Protein AF-A0A0F9AAS6-F1 (afdb_monomer)

InterPro domains:
  IPR001611 Leucine-rich repeat [PF13855] (5-57)
  IPR001611 Leucine-rich repeat [PS51450] (24-45)
  IPR003591 Leucine-rich repeat, typical subtype [SM00369] (22-45)
  IPR032675 Leucine-rich repeat domain superfamily [G3DSA:3.80.10.10] (1-79)
  IPR050216 Leucine-rich repeat domain-containing protein [PTHR48051] (5-57)

pLDDT: mean 95.67, std 7.81, range [50.91, 98.88]

Solvent-accessible surface area (backbone atoms only — not comparable to full-atom values): 4525 Å² total; per-residue (Å²): 136,90,39,72,47,82,56,46,75,44,80,44,56,64,60,63,59,69,61,25,71,46,43,73,33,27,34,40,35,44,24,39,25,47,26,35,57,79,41,57,33,53,42,50,33,76,46,44,74,46,72,43,56,54,65,42,53,49,42,78,74,35,55,62,46,64,79,48,56,62,66,57,42,22,51,58,23,44,57,69,74,78,109

Radius of gyration: 11.77 Å; Cα contacts (8 Å, |Δi|>4): 157; chains: 1; bounding box: 27×27×27 Å

Foldseek 3Di:
DAAEDADAPEADQADDLCVLVPLRHAEYEHAQYAYQDYALSLLNNPNHNYYHHHNYNHDDPRVPQVPDGSVSVNVVSPVVVVD

Sequence (83 aa):
NFIFLVLGENQLTALPESIGNLKSLQELDLKYNQLTALPGSMWQLKNLESIDLDGNNWEGEWKEISEKDISAIREFCRHRVTN

Mean predicted aligned error: 2.63 Å

Structure (mmCIF, N/CA/C/O backbone):
data_AF-A0A0F9AAS6-F1
#
_entry.id   AF-A0A0F9AAS6-F1
#
loop_
_atom_site.group_PDB
_atom_site.id
_atom_site.type_symbol
_atom_site.label_atom_id
_atom_site.label_alt_id
_atom_site.label_comp_id
_atom_site.label_asym_id
_atom_site.label_entity_id
_atom_site.label_seq_id
_atom_site.pdbx_PDB_ins_code
_atom_site.Cartn_x
_atom_site.Cartn_y
_atom_site.Cartn_z
_atom_site.occupancy
_atom_site.B_iso_or_equiv
_atom_site.auth_seq_id
_atom_site.auth_comp_id
_atom_site.auth_asym_id
_atom_site.auth_atom_id
_atom_site.pdbx_PDB_model_num
ATOM 1 N N . ASN A 1 1 ? -13.918 -8.292 16.060 1.00 67.25 1 ASN A N 1
ATOM 2 C CA . ASN A 1 1 ? -14.478 -8.269 14.696 1.00 67.25 1 ASN A CA 1
ATOM 3 C C . ASN A 1 1 ? -13.333 -7.860 13.801 1.00 67.25 1 ASN A C 1
ATOM 5 O O . ASN A 1 1 ? -12.889 -6.732 13.963 1.00 67.25 1 ASN A O 1
ATOM 9 N N . PHE A 1 2 ? -12.791 -8.778 13.005 1.00 77.12 2 PHE A N 1
ATOM 10 C CA . PHE A 1 2 ? -11.651 -8.457 12.154 1.00 77.12 2 PHE A CA 1
ATOM 11 C C . PHE A 1 2 ? -12.128 -7.815 10.850 1.00 77.12 2 PHE A C 1
ATOM 13 O O . PHE A 1 2 ? -13.106 -8.287 10.268 1.00 77.12 2 PHE A O 1
ATOM 20 N N . ILE A 1 3 ? -11.490 -6.718 10.429 1.00 95.06 3 ILE A N 1
ATOM 21 C CA . ILE A 1 3 ? -11.853 -5.994 9.201 1.00 95.06 3 ILE A CA 1
ATOM 22 C C . ILE A 1 3 ? -10.740 -6.175 8.174 1.00 95.06 3 ILE A C 1
ATOM 24 O O . ILE A 1 3 ? -9.617 -5.711 8.376 1.00 95.06 3 ILE A O 1
ATOM 28 N N . PHE A 1 4 ? -11.096 -6.803 7.0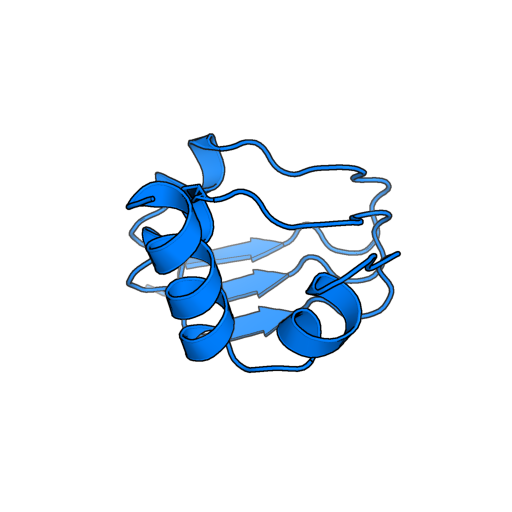58 1.00 96.81 4 PHE A N 1
ATOM 29 C CA . PHE A 1 4 ? -10.208 -7.127 5.948 1.00 96.81 4 PHE A CA 1
ATOM 30 C C . PHE A 1 4 ? -10.695 -6.409 4.688 1.00 96.81 4 PHE A C 1
ATOM 32 O O . PHE A 1 4 ? -11.905 -6.312 4.459 1.00 96.81 4 PHE A O 1
ATOM 39 N N . LEU A 1 5 ? -9.765 -5.939 3.860 1.00 98.00 5 LEU A N 1
ATOM 40 C CA . LEU A 1 5 ? -10.037 -5.411 2.525 1.00 98.00 5 LEU A CA 1
ATOM 41 C C . LEU A 1 5 ? -9.200 -6.195 1.515 1.00 98.00 5 LEU A C 1
ATOM 43 O O . LEU A 1 5 ? -7.974 -6.142 1.554 1.00 98.00 5 LEU A O 1
ATOM 47 N N . VAL A 1 6 ? -9.873 -6.919 0.621 1.00 98.31 6 VAL A N 1
ATOM 48 C CA . VAL A 1 6 ? -9.232 -7.760 -0.395 1.00 98.31 6 VAL A CA 1
ATOM 49 C C . VAL A 1 6 ? -9.355 -7.088 -1.754 1.00 98.31 6 VAL A C 1
ATOM 51 O O . VAL A 1 6 ? -10.461 -6.919 -2.267 1.00 98.31 6 VAL A O 1
ATOM 54 N N . LEU A 1 7 ? -8.217 -6.684 -2.313 1.00 98.25 7 LEU A N 1
ATOM 55 C CA . LEU A 1 7 ? -8.084 -6.026 -3.616 1.00 98.25 7 LEU A CA 1
ATOM 56 C C . LEU A 1 7 ? -7.047 -6.730 -4.510 1.00 98.25 7 LEU A C 1
ATOM 58 O O . LEU A 1 7 ? -6.676 -6.199 -5.561 1.00 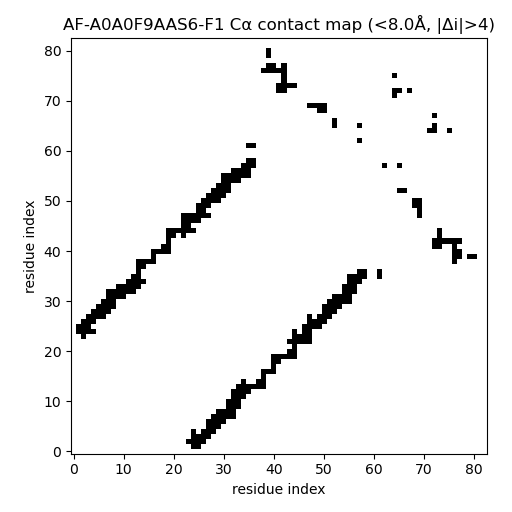98.25 7 LEU A O 1
ATOM 62 N N . GLY A 1 8 ? -6.576 -7.911 -4.107 1.00 98.19 8 GLY A N 1
ATOM 63 C CA . GLY A 1 8 ? -5.615 -8.698 -4.867 1.00 98.19 8 GLY A CA 1
ATOM 64 C C . GLY A 1 8 ? -6.138 -9.134 -6.239 1.00 98.19 8 GLY A C 1
ATOM 65 O O . GLY A 1 8 ? -7.348 -9.154 -6.469 1.00 98.19 8 GLY A O 1
ATOM 66 N N . GLU A 1 9 ? -5.223 -9.477 -7.145 1.00 98.56 9 GLU A N 1
ATOM 67 C CA . GLU A 1 9 ? -5.520 -9.991 -8.495 1.00 98.56 9 GLU A CA 1
ATOM 68 C C . GLU A 1 9 ? -6.370 -9.024 -9.339 1.00 98.56 9 GLU A C 1
ATOM 70 O O . GLU A 1 9 ? -7.318 -9.405 -10.029 1.00 98.56 9 GLU A O 1
ATOM 75 N N . ASN A 1 10 ? -6.017 -7.740 -9.285 1.00 98.44 10 ASN A N 1
ATOM 76 C CA . ASN A 1 10 ? -6.651 -6.677 -10.058 1.00 98.44 10 ASN A CA 1
ATOM 77 C C . ASN A 1 10 ? -5.625 -5.958 -10.954 1.00 98.44 10 ASN A C 1
ATOM 79 O O . ASN A 1 10 ? -4.490 -6.385 -11.143 1.00 98.44 10 ASN A O 1
ATOM 83 N N . GLN A 1 11 ? -6.049 -4.859 -11.576 1.00 98.38 11 GLN A N 1
ATOM 84 C CA . GLN A 1 11 ? -5.205 -4.011 -12.425 1.00 98.38 11 GLN A CA 1
ATOM 85 C C . GLN A 1 11 ? -5.023 -2.619 -11.809 1.00 98.38 11 GLN A C 1
ATOM 87 O O . GLN A 1 11 ? -4.963 -1.619 -12.524 1.00 98.38 11 GLN A O 1
ATOM 92 N N . LEU A 1 12 ? -4.997 -2.529 -10.475 1.00 98.62 12 LEU A N 1
ATOM 93 C CA . LEU A 1 12 ? -4.827 -1.253 -9.789 1.00 98.62 12 LEU A CA 1
ATOM 94 C C . LEU A 1 12 ? -3.431 -0.703 -10.076 1.00 98.62 12 LEU A C 1
ATOM 96 O O . LEU A 1 12 ? -2.430 -1.354 -9.793 1.00 98.62 12 LEU A O 1
ATOM 100 N N . THR A 1 13 ? -3.376 0.510 -10.615 1.00 98.31 13 THR A N 1
ATOM 101 C CA . THR A 1 13 ? -2.127 1.243 -10.869 1.00 98.31 13 THR A CA 1
ATOM 102 C C . THR A 1 13 ? -1.798 2.235 -9.756 1.00 98.31 13 THR A C 1
ATOM 104 O O . THR A 1 13 ? -0.648 2.633 -9.599 1.00 98.31 13 THR A O 1
ATOM 107 N N . ALA A 1 14 ? -2.793 2.611 -8.946 1.00 98.25 14 ALA A N 1
ATOM 108 C CA . ALA A 1 14 ? -2.633 3.440 -7.758 1.00 98.25 14 ALA A CA 1
ATOM 109 C C . ALA A 1 14 ? -3.743 3.159 -6.733 1.00 98.25 14 ALA A C 1
ATOM 111 O O . ALA A 1 14 ? -4.822 2.674 -7.081 1.00 98.25 14 ALA A O 1
ATOM 112 N N . LEU A 1 15 ? -3.498 3.540 -5.477 1.00 98.31 15 LEU A N 1
ATOM 113 C CA . LEU A 1 15 ? -4.531 3.664 -4.448 1.00 98.31 15 LEU A CA 1
ATOM 114 C C . LEU A 1 15 ? -4.790 5.140 -4.131 1.00 98.31 15 LEU A C 1
ATOM 116 O O . LEU A 1 15 ? -3.854 5.943 -4.139 1.00 98.31 15 LEU A O 1
ATOM 120 N N . PRO A 1 16 ? -6.037 5.518 -3.813 1.00 98.00 16 PRO A N 1
ATOM 121 C CA . PRO A 1 16 ? -6.351 6.888 -3.439 1.00 98.00 16 PRO A CA 1
ATOM 122 C C . PRO A 1 16 ? -5.837 7.216 -2.031 1.00 98.00 16 PRO A C 1
ATOM 124 O O . PRO A 1 16 ? -5.853 6.370 -1.138 1.00 98.00 16 PRO A O 1
ATOM 127 N N . GLU A 1 17 ? -5.513 8.489 -1.786 1.00 97.56 17 GLU A N 1
ATOM 128 C CA . GLU A 1 17 ? -5.165 8.995 -0.444 1.00 97.56 17 GLU A CA 1
ATOM 129 C C . GLU A 1 17 ? -6.286 8.783 0.595 1.00 97.56 17 GLU A C 1
ATOM 131 O O . GLU A 1 17 ? -6.056 8.767 1.802 1.00 97.56 17 GLU A O 1
ATOM 136 N N . SER A 1 18 ? -7.526 8.570 0.149 1.00 98.06 18 SER A N 1
ATOM 137 C CA . SER A 1 18 ? -8.641 8.250 1.040 1.00 98.06 18 SER A CA 1
ATOM 138 C C . SER A 1 18 ? -8.522 6.877 1.705 1.00 98.06 18 SER A C 1
ATOM 140 O O . SER A 1 18 ? -9.260 6.629 2.660 1.00 98.06 18 SER A O 1
ATOM 142 N N . ILE A 1 19 ? -7.613 5.996 1.259 1.00 97.88 19 ILE A N 1
ATOM 143 C CA . ILE A 1 19 ? -7.378 4.702 1.919 1.00 97.88 19 ILE A CA 1
ATOM 144 C C . ILE A 1 19 ? -7.021 4.897 3.396 1.00 97.88 19 ILE A C 1
ATOM 146 O O . ILE A 1 19 ? -7.508 4.155 4.245 1.00 97.88 19 ILE A O 1
ATOM 150 N N . GLY A 1 20 ? -6.291 5.969 3.734 1.00 97.06 20 GLY A N 1
ATOM 151 C CA . GLY A 1 20 ? -5.928 6.291 5.112 1.00 97.06 20 GLY A CA 1
ATOM 152 C C . GLY A 1 20 ? -7.115 6.508 6.050 1.00 97.06 20 GLY A C 1
ATOM 153 O O . GLY A 1 20 ? -6.935 6.428 7.265 1.00 97.06 20 GLY A O 1
ATOM 154 N N . ASN A 1 21 ? -8.327 6.740 5.536 1.00 97.88 21 ASN A N 1
ATOM 155 C CA . ASN A 1 21 ? -9.533 6.903 6.353 1.00 97.88 21 ASN A CA 1
ATOM 156 C C . ASN A 1 21 ? -10.039 5.586 6.956 1.00 97.88 21 ASN A C 1
ATOM 158 O O . ASN A 1 21 ? -10.827 5.621 7.902 1.00 97.88 21 ASN A O 1
ATOM 162 N N . LEU A 1 22 ? -9.567 4.433 6.475 1.00 96.94 22 LEU 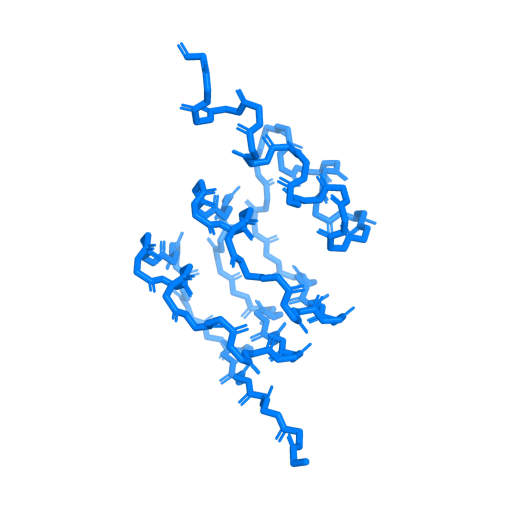A N 1
ATOM 163 C CA . LEU A 1 22 ? -9.957 3.115 6.974 1.00 96.94 22 LEU A CA 1
ATOM 164 C C . LEU A 1 22 ? -9.243 2.777 8.296 1.00 96.94 22 LEU A C 1
ATOM 166 O O . LEU A 1 22 ? -8.505 1.802 8.399 1.00 96.94 22 LEU A O 1
ATOM 170 N N . LYS A 1 23 ? -9.445 3.591 9.341 1.00 94.94 23 LYS A N 1
ATOM 171 C CA . LYS A 1 23 ? -8.700 3.487 10.614 1.00 94.94 23 LYS A CA 1
ATOM 172 C C . LYS A 1 23 ? -8.851 2.139 11.308 1.00 94.94 23 LYS A C 1
ATOM 174 O O . LYS A 1 23 ? -7.960 1.768 12.058 1.00 94.94 23 LYS A O 1
ATOM 179 N N . SER A 1 24 ? -9.962 1.442 11.093 1.00 96.81 24 SER A N 1
ATOM 180 C CA . SER A 1 24 ? -10.252 0.138 11.700 1.00 96.81 24 SER A CA 1
ATOM 181 C C . SER A 1 24 ? -9.802 -1.051 10.848 1.00 96.81 24 SER A C 1
ATOM 183 O O . SER A 1 24 ? -10.017 -2.181 11.270 1.00 96.81 24 SER A O 1
ATOM 185 N N . LEU A 1 25 ? -9.224 -0.818 9.664 1.00 98.00 25 LEU A N 1
ATOM 186 C CA . LEU A 1 25 ? -8.727 -1.884 8.797 1.00 98.00 25 LEU A CA 1
ATOM 187 C C . LEU A 1 25 ? -7.560 -2.608 9.471 1.00 98.00 25 LEU A C 1
ATOM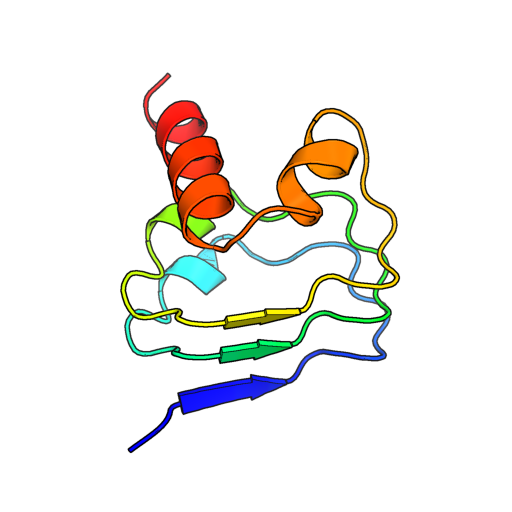 189 O O . LEU A 1 25 ? -6.640 -1.941 9.944 1.00 98.00 25 LEU A O 1
ATOM 193 N N . GLN A 1 26 ? -7.614 -3.940 9.494 1.00 98.38 26 GLN A N 1
ATOM 194 C CA . GLN A 1 26 ? -6.601 -4.801 10.108 1.00 98.38 26 GLN A CA 1
ATOM 195 C C . GLN A 1 26 ? -5.793 -5.585 9.081 1.00 98.38 26 GLN A C 1
ATOM 197 O O . GLN A 1 26 ? -4.596 -5.761 9.279 1.00 98.38 26 GLN A O 1
ATOM 202 N N . GLU A 1 27 ? -6.386 -5.956 7.947 1.00 98.38 27 GLU A N 1
ATOM 203 C CA . GLU A 1 27 ? -5.645 -6.598 6.858 1.00 98.38 27 GLU A CA 1
ATOM 204 C C . GLU A 1 27 ? -6.003 -5.999 5.499 1.00 98.38 27 GLU A C 1
ATOM 206 O O . GLU A 1 27 ? -7.163 -5.664 5.236 1.00 98.38 27 GLU A O 1
ATOM 211 N N . LEU A 1 28 ? -4.992 -5.864 4.643 1.00 98.50 28 LEU A N 1
ATOM 212 C CA . LEU A 1 28 ? -5.110 -5.304 3.302 1.00 98.50 28 LEU A CA 1
ATOM 213 C C . LEU A 1 28 ? -4.360 -6.190 2.303 1.00 98.50 28 LEU A C 1
ATOM 215 O O . LEU A 1 28 ? -3.134 -6.231 2.316 1.00 98.50 28 LEU A O 1
ATOM 219 N N . ASP A 1 29 ? -5.091 -6.866 1.423 1.00 98.62 29 ASP A N 1
ATOM 220 C CA . ASP A 1 29 ? -4.504 -7.636 0.323 1.00 98.62 29 ASP A CA 1
ATOM 221 C C . ASP A 1 29 ? -4.483 -6.784 -0.954 1.00 98.62 29 ASP A C 1
ATOM 223 O O . ASP A 1 29 ? -5.538 -6.365 -1.442 1.00 98.62 29 ASP A O 1
ATOM 227 N N . LEU A 1 30 ? -3.286 -6.520 -1.481 1.00 98.75 30 LEU A N 1
ATOM 228 C CA . LEU A 1 30 ? -3.031 -5.799 -2.732 1.00 98.75 30 LEU A CA 1
ATOM 229 C C . LEU A 1 30 ? -2.188 -6.621 -3.712 1.00 98.75 30 LEU A C 1
ATOM 231 O O . LEU A 1 30 ? -1.679 -6.059 -4.691 1.00 98.75 30 LEU A O 1
ATOM 235 N N . LYS A 1 31 ? -2.028 -7.925 -3.477 1.00 98.62 31 LYS A N 1
ATOM 236 C CA . LYS A 1 31 ? -1.159 -8.770 -4.296 1.00 98.62 31 LYS A CA 1
ATOM 237 C C . LYS A 1 31 ? -1.579 -8.766 -5.769 1.00 98.62 31 LYS A C 1
ATOM 239 O O . LYS A 1 31 ? -2.753 -8.582 -6.088 1.00 98.62 31 LYS A O 1
ATOM 244 N N . TYR A 1 32 ? -0.646 -9.018 -6.676 1.00 98.75 32 TYR A N 1
ATOM 245 C CA . TYR A 1 32 ? -0.895 -9.153 -8.114 1.00 98.75 32 TYR A CA 1
ATOM 246 C C . TYR A 1 32 ? -1.704 -7.983 -8.693 1.00 98.75 32 TYR A C 1
ATOM 248 O O . TYR A 1 32 ? -2.778 -8.166 -9.265 1.00 98.75 32 TYR A O 1
ATOM 256 N N . ASN A 1 33 ? -1.177 -6.774 -8.508 1.00 98.88 33 ASN A N 1
ATOM 257 C CA . ASN A 1 33 ? -1.672 -5.533 -9.101 1.00 98.88 33 ASN A CA 1
ATOM 258 C C . ASN A 1 33 ? -0.551 -4.863 -9.923 1.00 98.88 33 ASN A C 1
ATOM 260 O O . ASN A 1 33 ? 0.456 -5.482 -10.256 1.00 98.88 33 ASN A O 1
ATOM 264 N N . GLN A 1 34 ? -0.730 -3.603 -10.316 1.00 98.75 34 GLN A N 1
ATOM 265 C CA . GLN A 1 34 ? 0.241 -2.834 -11.104 1.00 98.75 34 GLN A CA 1
ATOM 266 C C . GLN A 1 34 ? 0.710 -1.585 -10.345 1.00 98.75 34 GLN A C 1
ATOM 268 O O . GLN A 1 34 ? 1.062 -0.577 -10.960 1.00 98.75 34 GLN A O 1
ATOM 273 N N . LEU A 1 35 ? 0.684 -1.628 -9.010 1.00 98.81 35 LEU A N 1
ATOM 274 C CA . LEU A 1 35 ? 1.077 -0.499 -8.173 1.00 98.81 35 LEU A CA 1
ATOM 275 C C . LEU A 1 35 ? 2.583 -0.261 -8.297 1.00 98.81 35 LEU A C 1
ATOM 277 O O . LEU A 1 35 ? 3.375 -1.200 -8.252 1.00 98.81 35 LEU A O 1
ATOM 281 N N . THR A 1 36 ? 2.973 1.005 -8.411 1.00 98.56 36 THR A N 1
ATOM 282 C CA . THR A 1 36 ? 4.383 1.426 -8.384 1.00 98.56 36 THR A CA 1
ATOM 283 C C . THR A 1 36 ? 4.776 2.058 -7.048 1.00 98.56 36 THR A C 1
ATOM 285 O O . THR A 1 36 ? 5.956 2.093 -6.698 1.00 98.56 36 THR A O 1
ATOM 288 N N . ALA A 1 37 ? 3.781 2.516 -6.281 1.00 98.19 37 ALA A N 1
ATOM 289 C CA . ALA A 1 37 ? 3.896 3.151 -4.974 1.00 98.19 37 ALA A CA 1
ATOM 290 C C . ALA A 1 37 ? 2.577 3.023 -4.186 1.00 98.19 37 ALA A C 1
ATOM 292 O O . ALA A 1 37 ? 1.510 2.866 -4.785 1.00 98.19 37 ALA A O 1
ATOM 293 N N . LEU A 1 38 ? 2.628 3.160 -2.856 1.00 98.12 38 LEU A N 1
ATOM 294 C CA . LEU A 1 38 ? 1.437 3.370 -2.019 1.00 98.12 38 LEU A CA 1
ATOM 295 C C . LEU A 1 38 ?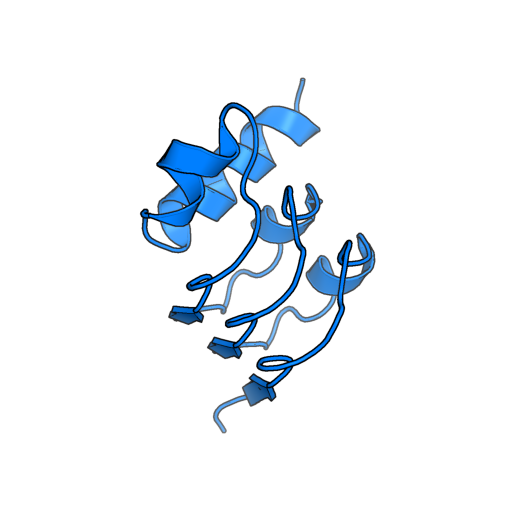 1.288 4.861 -1.643 1.00 98.12 38 LEU A C 1
ATOM 297 O O . LEU A 1 38 ? 2.286 5.587 -1.600 1.00 98.12 38 LEU A O 1
ATOM 301 N N . PRO A 1 39 ? 0.061 5.340 -1.361 1.00 97.31 39 PRO A N 1
ATOM 302 C CA . PRO A 1 39 ? -0.193 6.736 -1.005 1.00 97.31 39 PRO A CA 1
ATOM 303 C C . PRO A 1 39 ? 0.464 7.145 0.322 1.00 97.31 39 PRO A C 1
ATOM 305 O O . PRO A 1 39 ? 0.729 6.323 1.205 1.00 97.31 39 PRO A O 1
ATOM 308 N N . GLY A 1 40 ? 0.686 8.448 0.508 1.00 97.12 40 GLY A N 1
ATOM 309 C CA . GLY A 1 40 ? 1.287 8.977 1.735 1.00 97.12 40 GLY A CA 1
ATOM 310 C C . GLY A 1 40 ? 0.429 8.689 2.970 1.00 97.12 40 GLY A C 1
ATOM 311 O O . GLY A 1 40 ? 0.943 8.408 4.046 1.00 97.12 40 GLY A O 1
ATOM 312 N N . SER A 1 41 ? -0.892 8.659 2.830 1.00 97.81 41 SER A N 1
ATOM 313 C CA . SER A 1 41 ? -1.852 8.365 3.906 1.00 97.81 41 SER A CA 1
ATOM 314 C C . SER A 1 41 ? -1.758 6.971 4.543 1.00 97.81 41 SER A C 1
ATOM 316 O O . SER A 1 41 ? -2.408 6.753 5.573 1.00 97.81 41 SER A O 1
ATOM 318 N N . MET A 1 42 ? -0.924 6.052 4.036 1.00 97.94 42 MET A N 1
ATOM 319 C CA . MET A 1 42 ? -0.679 4.746 4.674 1.00 97.94 42 MET A CA 1
ATOM 320 C C . MET A 1 42 ? -0.245 4.883 6.140 1.00 97.94 42 MET A C 1
ATOM 322 O O . MET A 1 42 ? -0.613 4.055 6.976 1.00 97.94 42 MET A O 1
ATOM 326 N N . TRP A 1 43 ? 0.447 5.976 6.503 1.00 97.25 43 TRP A N 1
ATOM 327 C CA . TRP A 1 43 ? 0.830 6.244 7.896 1.00 97.25 43 TRP A CA 1
ATOM 328 C C . TRP A 1 43 ? -0.369 6.324 8.846 1.00 97.25 43 TRP A C 1
ATOM 330 O O . TRP A 1 43 ? -0.207 6.144 10.059 1.00 97.25 43 TRP A O 1
ATOM 340 N N . GLN A 1 44 ? -1.566 6.610 8.332 1.00 97.69 44 GLN A N 1
ATOM 341 C CA . GLN A 1 44 ? -2.757 6.809 9.139 1.00 97.69 44 GLN A CA 1
ATOM 342 C C . GLN A 1 44 ? -3.551 5.528 9.432 1.00 97.69 44 GLN A C 1
ATOM 344 O O . GLN A 1 44 ? -4.433 5.560 10.295 1.00 97.69 44 GLN A O 1
ATOM 349 N N . LEU A 1 45 ? -3.254 4.418 8.752 1.00 97.44 45 LEU A N 1
ATOM 350 C CA . LEU A 1 45 ? -3.894 3.119 8.964 1.00 97.44 45 LEU A CA 1
ATOM 351 C C . LEU A 1 45 ? -3.364 2.475 10.246 1.00 97.44 45 LEU A C 1
ATOM 353 O O . LEU A 1 45 ? -2.579 1.544 10.169 1.00 97.44 45 LEU A O 1
ATOM 357 N N . LYS A 1 46 ? -3.712 2.999 11.427 1.00 95.06 46 LYS A N 1
ATOM 358 C CA . LYS A 1 46 ? -3.079 2.624 12.710 1.00 95.06 46 LYS A CA 1
ATOM 359 C C . LYS A 1 46 ? -3.367 1.207 13.199 1.00 95.06 46 LYS A C 1
ATOM 361 O O . LYS A 1 46 ? -2.546 0.683 13.940 1.00 95.06 46 LYS A O 1
ATOM 366 N N . ASN A 1 47 ? -4.472 0.607 12.764 1.00 97.25 47 ASN A N 1
ATOM 367 C CA . ASN A 1 47 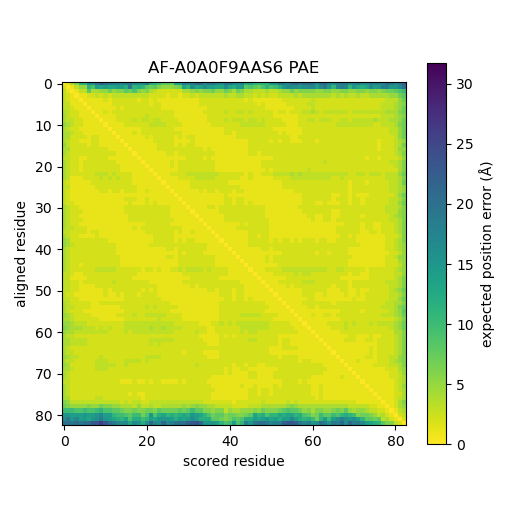? -4.849 -0.751 13.158 1.00 97.25 47 ASN A CA 1
ATOM 368 C C . ASN A 1 47 ? -4.471 -1.819 12.120 1.00 97.25 47 ASN A C 1
ATOM 370 O O . ASN A 1 47 ? -4.739 -2.983 12.360 1.00 97.25 47 ASN A O 1
ATOM 374 N N . LEU A 1 48 ? -3.845 -1.450 10.992 1.00 98.06 48 LEU A N 1
ATOM 375 C CA . LEU A 1 48 ? -3.422 -2.415 9.971 1.00 98.06 48 LEU A CA 1
ATOM 376 C C . LEU A 1 48 ? -2.291 -3.316 10.498 1.00 98.06 48 LEU A C 1
ATOM 378 O O . LEU A 1 48 ? -1.186 -2.859 10.775 1.00 98.06 48 LEU A O 1
ATOM 382 N N . GLU A 1 49 ? -2.563 -4.590 10.677 1.00 97.69 49 GLU A N 1
ATOM 383 C CA . GLU A 1 49 ? -1.622 -5.567 11.219 1.00 97.69 49 GLU A CA 1
ATOM 384 C C . GLU A 1 49 ? -0.878 -6.294 10.096 1.00 97.69 49 GLU A C 1
ATOM 386 O O . GLU A 1 49 ? 0.313 -6.565 10.234 1.00 97.69 49 GLU A O 1
ATOM 391 N N . SER A 1 50 ? -1.549 -6.531 8.965 1.00 97.62 50 SER A N 1
ATOM 392 C CA . SER A 1 50 ? -0.987 -7.238 7.814 1.00 97.62 50 SER A CA 1
ATOM 393 C C . SER A 1 50 ? -1.278 -6.519 6.497 1.00 97.62 50 SER A C 1
ATOM 395 O O . SER A 1 50 ? -2.349 -5.932 6.310 1.00 97.62 50 SER A O 1
ATOM 397 N N . ILE A 1 51 ? -0.314 -6.568 5.580 1.00 98.44 51 ILE A N 1
ATOM 398 C CA . ILE A 1 51 ? -0.456 -6.098 4.205 1.00 98.44 51 ILE A CA 1
ATOM 399 C C . ILE A 1 51 ? 0.271 -7.062 3.268 1.00 98.44 51 ILE A C 1
ATOM 401 O O . ILE A 1 51 ? 1.414 -7.421 3.539 1.00 98.44 51 ILE A O 1
ATOM 405 N N . ASP A 1 52 ? -0.389 -7.471 2.186 1.00 98.50 52 ASP A N 1
ATOM 406 C CA . ASP A 1 52 ? 0.222 -8.276 1.122 1.00 98.50 52 ASP A CA 1
ATOM 407 C C . ASP A 1 52 ? 0.414 -7.405 -0.124 1.00 98.50 52 ASP A C 1
ATOM 409 O O . ASP A 1 52 ? -0.532 -6.781 -0.615 1.00 98.50 52 ASP A O 1
ATOM 413 N N . LEU A 1 53 ? 1.659 -7.316 -0.586 1.00 98.62 53 LEU A N 1
ATOM 414 C CA . LEU A 1 53 ? 2.119 -6.424 -1.650 1.00 98.62 53 LEU A CA 1
ATOM 415 C C . LEU A 1 53 ? 2.748 -7.184 -2.825 1.00 98.62 53 LEU A C 1
ATOM 417 O O . LEU A 1 53 ? 3.209 -6.546 -3.781 1.00 98.62 53 LEU A O 1
ATOM 421 N N . ASP A 1 54 ? 2.763 -8.516 -2.778 1.00 98.31 54 ASP A N 1
ATOM 422 C CA . ASP A 1 54 ? 3.483 -9.342 -3.743 1.00 98.31 54 ASP A CA 1
ATOM 423 C C . ASP A 1 54 ? 2.957 -9.151 -5.168 1.00 98.31 54 ASP A C 1
ATOM 425 O O . ASP A 1 54 ? 1.777 -8.913 -5.402 1.00 98.31 54 ASP A O 1
ATOM 429 N N . GLY A 1 55 ? 3.836 -9.256 -6.165 1.00 98.31 55 GLY A N 1
ATOM 430 C CA . GLY A 1 55 ? 3.420 -9.208 -7.570 1.00 98.31 55 GLY A CA 1
ATOM 431 C C . GLY A 1 55 ? 2.901 -7.846 -8.046 1.00 98.31 55 GLY A C 1
ATOM 432 O O . GLY A 1 55 ? 2.022 -7.799 -8.899 1.00 98.31 55 GLY A O 1
ATOM 433 N N . ASN A 1 56 ? 3.435 -6.753 -7.502 1.00 98.81 56 ASN A N 1
ATOM 434 C CA . ASN A 1 56 ? 3.245 -5.390 -8.001 1.00 98.81 56 ASN A CA 1
ATOM 435 C C . ASN A 1 56 ? 4.496 -4.880 -8.740 1.00 98.81 56 ASN A C 1
ATOM 437 O O . ASN A 1 56 ? 5.551 -5.515 -8.729 1.00 98.81 56 ASN A O 1
ATOM 441 N N . ASN A 1 57 ? 4.396 -3.707 -9.368 1.00 98.38 57 ASN A N 1
ATOM 442 C CA . ASN A 1 57 ? 5.455 -3.107 -10.183 1.00 98.38 57 ASN A CA 1
ATOM 443 C C . ASN A 1 57 ? 6.230 -2.033 -9.403 1.00 98.38 57 ASN A C 1
ATOM 445 O O . ASN A 1 57 ? 6.364 -0.907 -9.869 1.00 98.38 57 ASN A O 1
ATOM 449 N N . TRP A 1 58 ? 6.716 -2.352 -8.201 1.00 98.25 58 TRP A N 1
ATOM 450 C CA . TRP A 1 58 ? 7.339 -1.366 -7.312 1.00 98.25 58 TRP A CA 1
ATOM 451 C C . TRP A 1 58 ? 8.519 -0.622 -7.959 1.00 98.25 58 TRP A C 1
ATOM 453 O O . TRP A 1 58 ? 9.423 -1.224 -8.549 1.00 98.25 58 TRP A O 1
ATOM 463 N N . GLU A 1 59 ? 8.541 0.705 -7.809 1.00 96.44 59 GLU A N 1
ATOM 464 C CA . GLU A 1 59 ? 9.564 1.579 -8.394 1.00 96.44 59 GLU A CA 1
ATOM 465 C C . GLU A 1 59 ? 10.297 2.421 -7.341 1.00 96.44 59 GLU A C 1
ATOM 467 O O . GLU A 1 59 ? 9.776 2.742 -6.276 1.00 96.44 59 GLU A O 1
ATOM 472 N N . GLY A 1 60 ? 11.536 2.817 -7.650 1.00 97.00 60 GLY A N 1
ATOM 473 C CA . GLY A 1 60 ? 12.350 3.646 -6.756 1.00 97.00 60 GLY A CA 1
ATOM 474 C C . GLY A 1 60 ? 12.514 3.032 -5.362 1.00 97.00 60 GLY A C 1
ATOM 475 O O . GLY A 1 60 ? 12.764 1.834 -5.235 1.00 97.00 60 GLY A O 1
ATOM 476 N N . GLU A 1 61 ? 12.342 3.853 -4.322 1.00 96.19 61 GLU A N 1
ATOM 477 C CA . GLU A 1 61 ? 12.398 3.421 -2.915 1.00 96.19 61 GLU A CA 1
ATOM 478 C C . GLU A 1 61 ? 11.328 2.368 -2.574 1.00 96.19 61 GLU A C 1
ATOM 480 O O . GLU A 1 61 ? 11.502 1.601 -1.625 1.00 96.19 61 GLU A O 1
ATOM 485 N N . TRP A 1 62 ? 10.250 2.265 -3.369 1.00 97.50 62 TRP A N 1
ATOM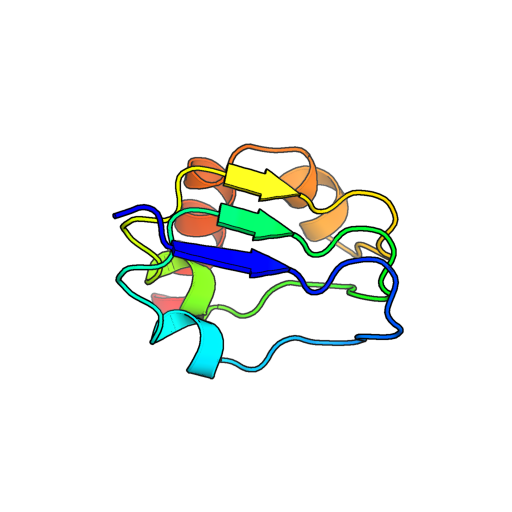 486 C CA . TRP A 1 62 ? 9.212 1.268 -3.119 1.00 97.50 62 TRP A CA 1
ATOM 487 C C . TRP A 1 62 ? 9.675 -0.169 -3.342 1.00 97.50 62 TRP A C 1
ATOM 489 O O . TRP A 1 62 ? 9.098 -1.076 -2.747 1.00 97.50 62 TRP A O 1
ATOM 499 N N . LYS A 1 63 ? 10.738 -0.389 -4.126 1.00 97.56 63 LYS A N 1
ATOM 500 C CA . LYS A 1 63 ? 11.327 -1.724 -4.314 1.00 97.56 63 LYS A CA 1
ATOM 501 C C . LYS A 1 63 ? 11.831 -2.334 -3.013 1.00 97.56 63 LYS A C 1
ATOM 503 O O . LYS A 1 63 ? 11.700 -3.529 -2.832 1.00 97.56 63 LYS A O 1
ATOM 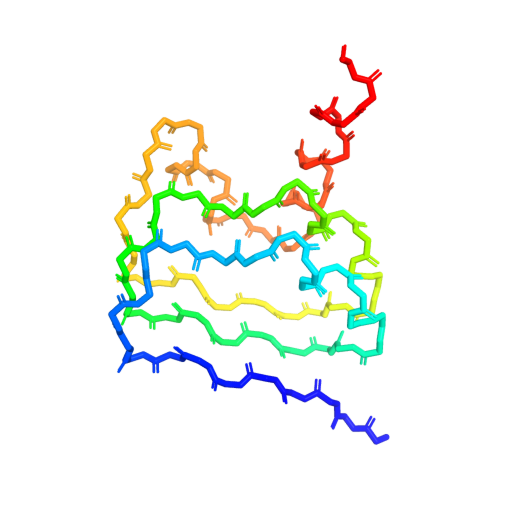508 N N . GLU A 1 64 ? 12.389 -1.517 -2.123 1.00 97.69 64 GLU A N 1
ATOM 509 C CA . GLU A 1 64 ? 12.887 -1.997 -0.834 1.00 97.69 64 GLU A CA 1
ATOM 510 C C . GLU A 1 64 ? 11.806 -1.927 0.249 1.00 97.69 64 GLU A C 1
ATOM 512 O O . GLU A 1 64 ? 11.682 -2.846 1.055 1.00 97.69 64 GLU A O 1
ATOM 517 N N . ILE A 1 65 ? 11.014 -0.847 0.293 1.00 97.81 65 ILE A N 1
ATOM 518 C CA . ILE A 1 65 ? 10.054 -0.651 1.390 1.00 97.81 65 ILE A CA 1
ATOM 519 C C . ILE A 1 65 ? 8.875 -1.632 1.334 1.00 97.81 65 ILE A C 1
ATOM 521 O O . ILE A 1 65 ? 8.316 -1.959 2.377 1.00 97.81 65 ILE A O 1
ATOM 525 N N . SER A 1 66 ? 8.497 -2.101 0.139 1.00 97.25 66 SER A N 1
ATOM 526 C CA . SER A 1 66 ? 7.385 -3.044 -0.050 1.00 97.25 66 SER A CA 1
ATOM 527 C C . SER A 1 66 ? 7.697 -4.448 0.468 1.00 97.25 66 SER A C 1
ATOM 529 O O . SER A 1 66 ? 6.775 -5.191 0.776 1.00 97.25 66 SER A O 1
ATOM 531 N N . GLU A 1 67 ? 8.980 -4.784 0.622 1.00 97.38 67 GLU A N 1
ATOM 532 C CA . GLU A 1 67 ? 9.444 -6.046 1.208 1.00 97.38 67 GLU A CA 1
ATOM 533 C C . GLU A 1 67 ? 9.503 -5.993 2.748 1.00 97.38 67 GLU A C 1
ATOM 535 O O . GLU A 1 67 ? 9.842 -6.982 3.402 1.00 97.38 67 GLU A O 1
ATOM 540 N N . LYS A 1 68 ? 9.235 -4.826 3.352 1.00 97.62 68 LYS A N 1
ATOM 541 C CA . LYS A 1 68 ? 9.244 -4.632 4.808 1.00 97.62 68 LYS A CA 1
ATOM 542 C C . LYS A 1 68 ? 7.843 -4.782 5.395 1.00 97.62 68 LYS A C 1
ATOM 544 O O . LYS A 1 68 ? 6.836 -4.822 4.697 1.00 97.62 68 LYS A O 1
ATOM 549 N N . ASP A 1 69 ? 7.783 -4.813 6.723 1.00 97.00 69 ASP A N 1
ATOM 550 C CA . ASP A 1 69 ? 6.515 -4.836 7.438 1.00 97.00 69 ASP A CA 1
ATOM 551 C C . ASP A 1 69 ? 5.740 -3.506 7.338 1.00 97.00 69 ASP A C 1
ATOM 553 O O . ASP A 1 69 ? 6.243 -2.446 6.941 1.00 97.00 69 ASP A O 1
ATOM 557 N N . ILE A 1 70 ? 4.478 -3.550 7.767 1.00 97.12 70 ILE A N 1
ATOM 558 C CA . ILE A 1 70 ? 3.600 -2.381 7.769 1.00 97.12 70 ILE A CA 1
ATOM 559 C C . ILE A 1 70 ? 4.112 -1.232 8.658 1.00 97.12 70 ILE A C 1
ATOM 561 O O . ILE A 1 70 ? 3.763 -0.069 8.429 1.00 97.12 70 ILE A O 1
ATOM 565 N N . SER A 1 71 ? 4.939 -1.503 9.669 1.00 97.44 71 SER A N 1
ATOM 566 C CA . SER A 1 71 ? 5.502 -0.448 10.519 1.00 97.44 71 SER A CA 1
ATOM 567 C C . SER A 1 71 ? 6.513 0.389 9.741 1.00 97.44 71 SER A C 1
ATOM 569 O O . SER A 1 71 ? 6.413 1.619 9.772 1.00 97.44 71 SER A O 1
ATOM 571 N N . ALA A 1 72 ? 7.393 -0.256 8.972 1.00 97.75 72 ALA A N 1
ATOM 572 C CA . ALA A 1 72 ? 8.340 0.420 8.088 1.00 97.75 72 ALA A CA 1
ATOM 573 C C . ALA A 1 72 ? 7.622 1.245 7.008 1.00 97.75 72 ALA A C 1
ATOM 575 O O . ALA A 1 72 ? 7.938 2.421 6.817 1.00 97.75 72 ALA A O 1
ATOM 576 N N . ILE A 1 73 ? 6.592 0.682 6.364 1.00 97.94 73 ILE A N 1
ATOM 577 C CA . ILE A 1 73 ? 5.786 1.401 5.358 1.00 97.94 73 ILE A CA 1
ATOM 578 C C . ILE A 1 73 ? 5.138 2.652 5.970 1.00 97.94 73 ILE A C 1
ATOM 580 O O . ILE A 1 73 ? 5.204 3.744 5.400 1.00 97.94 73 ILE A O 1
ATOM 584 N N . ARG A 1 74 ? 4.528 2.534 7.157 1.00 97.12 74 ARG A N 1
ATOM 585 C CA . ARG A 1 74 ? 3.925 3.686 7.850 1.00 97.12 74 ARG A CA 1
ATOM 586 C C . ARG A 1 74 ? 4.954 4.748 8.212 1.00 97.12 74 ARG A C 1
ATOM 588 O O . ARG A 1 74 ? 4.628 5.933 8.144 1.00 97.12 74 ARG A O 1
ATOM 595 N N . GLU A 1 75 ? 6.137 4.345 8.661 1.00 97.25 75 GLU A N 1
ATOM 596 C CA . GLU A 1 75 ? 7.214 5.264 9.018 1.00 97.25 75 GLU A CA 1
ATOM 597 C C . GLU A 1 75 ? 7.726 6.015 7.789 1.00 97.25 75 GLU A C 1
ATOM 599 O O . GLU A 1 75 ? 7.794 7.247 7.812 1.00 97.25 75 GLU A O 1
ATOM 604 N N . PH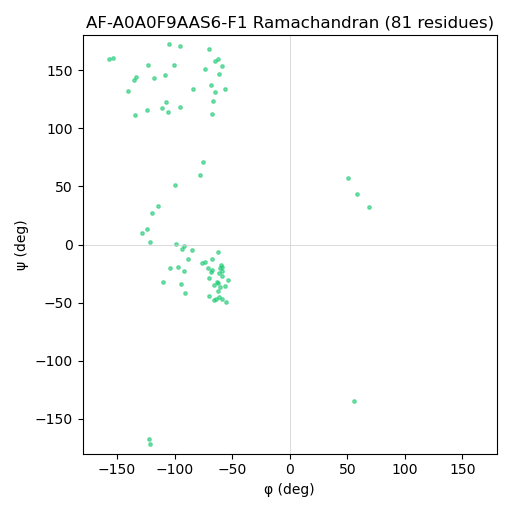E A 1 76 ? 7.990 5.296 6.700 1.00 96.94 76 PHE A N 1
ATOM 605 C CA . PHE A 1 76 ? 8.380 5.869 5.415 1.00 96.94 76 PHE A CA 1
ATOM 606 C C . PHE A 1 76 ? 7.355 6.899 4.921 1.00 96.94 76 PHE A C 1
ATOM 608 O O . PHE A 1 76 ? 7.694 8.048 4.621 1.00 96.94 76 PHE A O 1
ATOM 615 N N . CYS A 1 77 ? 6.074 6.529 4.927 1.00 96.75 77 CYS A N 1
ATOM 616 C CA . CYS A 1 77 ? 4.988 7.417 4.526 1.00 96.75 77 CYS A CA 1
ATOM 617 C C . CYS A 1 77 ? 4.814 8.622 5.466 1.00 96.75 77 CYS A C 1
ATOM 619 O O . CYS A 1 77 ? 4.494 9.715 5.003 1.00 96.75 77 CYS A O 1
ATOM 621 N N . ARG A 1 78 ? 5.038 8.465 6.779 1.00 95.69 78 ARG A N 1
ATOM 622 C CA . ARG A 1 78 ? 4.935 9.569 7.749 1.00 95.69 78 ARG A CA 1
ATOM 623 C C . ARG A 1 78 ? 5.981 10.649 7.480 1.00 95.69 78 ARG A C 1
ATOM 625 O O . ARG A 1 78 ? 5.619 11.821 7.458 1.00 95.69 78 ARG A O 1
ATOM 632 N N . HIS A 1 79 ? 7.238 10.261 7.260 1.00 92.69 79 HIS A N 1
ATOM 633 C CA . HIS A 1 79 ? 8.339 11.207 7.043 1.00 92.69 79 HIS A CA 1
ATOM 634 C C . HIS A 1 79 ? 8.160 12.053 5.777 1.00 92.69 79 HIS A C 1
ATOM 636 O O . HIS A 1 79 ? 8.541 13.220 5.757 1.00 92.69 79 HIS A O 1
ATOM 642 N N . ARG A 1 80 ? 7.538 11.490 4.735 1.00 84.94 80 ARG A N 1
ATOM 643 C CA . ARG A 1 80 ? 7.272 12.181 3.463 1.00 84.94 80 ARG A CA 1
ATOM 644 C C . ARG A 1 80 ? 6.107 13.173 3.505 1.00 84.94 80 ARG A C 1
ATOM 646 O O . ARG A 1 80 ? 5.988 13.980 2.597 1.00 84.94 80 ARG A O 1
ATOM 653 N N . VAL A 1 81 ? 5.243 13.103 4.518 1.00 77.56 81 VAL A N 1
ATOM 654 C CA . VAL A 1 81 ? 4.130 14.057 4.700 1.00 77.56 81 VAL A CA 1
ATOM 655 C C . VAL A 1 81 ? 4.546 15.241 5.582 1.00 77.56 81 VAL A C 1
ATOM 657 O O . VAL A 1 81 ? 3.924 16.297 5.528 1.00 77.56 81 VAL A O 1
ATOM 660 N N . THR A 1 82 ? 5.571 15.069 6.419 1.00 62.91 82 THR A N 1
ATOM 661 C CA . THR A 1 82 ? 6.049 16.092 7.364 1.00 62.91 82 THR A CA 1
ATOM 662 C C . THR A 1 82 ? 7.195 16.961 6.837 1.00 62.91 82 THR A C 1
ATOM 664 O O . THR A 1 82 ? 7.596 17.883 7.543 1.00 62.91 82 THR A O 1
ATOM 667 N N . ASN A 1 83 ? 7.702 16.673 5.636 1.00 50.91 83 ASN A N 1
ATOM 668 C CA . ASN A 1 83 ? 8.717 17.450 4.916 1.00 50.91 83 ASN A CA 1
ATOM 669 C C . ASN A 1 83 ? 8.089 18.110 3.688 1.00 50.91 83 ASN A C 1
ATOM 671 O O . ASN A 1 83 ? 8.509 19.240 3.360 1.00 50.91 83 ASN A O 1
#

Nearest PDB structures (foldseek):
  7ax1-assembly1_A  TM=8.710E-01  e=1.643E-05  Homo sapiens
  8glv-assembly1_Eb  TM=9.505E-01  e=1.945E-04  Chlamydomonas reinhardtii
  6lx0-assembly1_A  TM=9.901E-01  e=5.361E-04  Leptospira santarosai serovar Shermani str. LT 821
  8xp3-assembly1_JC  TM=8.431E-01  e=1.248E-04  Homo sapiens
  7txh-assembly2_E  TM=9.957E-01  e=1.077E-03  Homo sapiens

Secondary structure (DSSP, 8-state):
---EEE--SS--S---GGGGG-TT--EEE--SS--S---GGGGG-TT--EEE-TT----TTHHHHTTS-HHHHHHHHHHHH--

Organism: NCBI:txid412755